Protein AF-A0A1F8LJZ5-F1 (afdb_monomer_lite)

Foldseek 3Di:
DDDDDDPDPPCDPVNVVLVVVLVVLVVVLVVLVVVLVVCVVVVHDPVVSVVSVVVSLVSVLVSVLSVLLSVCVVPPPDPVVSVVVSCVSCVVSVNNPPPPPPDDPPPPDDDPDPDDDDDDDDD

Radius of gyration: 26.94 Å; chains: 1; bounding box: 43×110×45 Å

Sequence (123 aa):
MADSIQGDRTIEPTALPERSAAVRHAQRATGQVAAVAQMIAGDRPFSEVAQQLLAARGSLDSLLVRLVELELRACVQSGEERDEVDGLLWTALGRTAPRRGAVRSRRPAPCPGAARLEGRTSP

Secondary structure (DSSP, 8-state):
------------TTHHHHHHHHHHHHHHHHHHHHHHHHHHHTT--HHHHHHHHHHHHHHHHHHHHHHHHHHHHHH---HHHHHHHHHHHHHHTT-----TT------PPPPS-----------

Structure (mmCIF, N/CA/C/O backbone):
data_AF-A0A1F8LJZ5-F1
#
_entry.id   AF-A0A1F8LJZ5-F1
#
loop_
_atom_site.group_PDB
_atom_site.id
_atom_site.type_symbol
_atom_site.label_atom_id
_atom_site.label_alt_id
_atom_site.label_comp_id
_atom_site.label_asym_id
_atom_site.label_entity_id
_atom_site.label_seq_id
_atom_site.pdbx_PDB_ins_code
_atom_site.Cartn_x
_atom_site.Cartn_y
_atom_site.Cartn_z
_atom_site.occupancy
_atom_site.B_iso_or_equiv
_atom_site.auth_seq_id
_atom_site.auth_comp_id
_atom_site.auth_asym_id
_atom_site.auth_atom_id
_atom_site.pdbx_PDB_model_num
ATOM 1 N N . MET A 1 1 ? 29.534 -37.281 -22.431 1.00 41.06 1 MET A N 1
ATOM 2 C CA . MET A 1 1 ? 30.095 -35.923 -22.305 1.00 41.06 1 MET A CA 1
ATOM 3 C C . MET A 1 1 ? 29.079 -35.076 -21.562 1.00 41.06 1 MET A C 1
ATOM 5 O O . MET A 1 1 ? 28.123 -34.612 -22.164 1.00 41.06 1 MET A 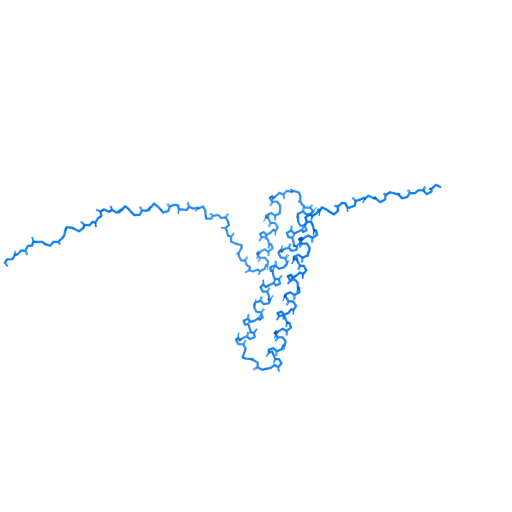O 1
ATOM 9 N N . ALA A 1 2 ? 29.235 -34.996 -20.242 1.00 45.59 2 ALA A N 1
ATOM 10 C CA . ALA A 1 2 ? 28.724 -33.872 -19.467 1.00 45.59 2 ALA A CA 1
ATOM 11 C C . ALA A 1 2 ? 29.587 -32.646 -19.821 1.00 45.59 2 ALA A C 1
ATOM 13 O O . ALA A 1 2 ? 30.777 -32.826 -20.075 1.00 45.59 2 ALA A O 1
ATOM 14 N N . ASP A 1 3 ? 29.032 -31.441 -19.902 1.00 35.84 3 ASP A N 1
ATOM 15 C CA . ASP A 1 3 ? 28.960 -30.590 -18.716 1.00 35.84 3 ASP A CA 1
ATOM 16 C C . ASP A 1 3 ? 28.174 -29.298 -18.969 1.00 35.84 3 ASP A C 1
ATOM 18 O O . ASP A 1 3 ? 28.052 -28.803 -20.089 1.00 35.84 3 ASP A O 1
ATOM 22 N N . SER A 1 4 ? 27.624 -28.799 -17.872 1.00 52.25 4 SER A N 1
ATOM 23 C CA . SER A 1 4 ? 26.852 -27.573 -17.725 1.00 52.25 4 SER A CA 1
ATOM 24 C C . SER A 1 4 ? 27.705 -26.338 -17.998 1.00 52.25 4 SER A C 1
ATOM 26 O O . SER A 1 4 ? 28.820 -26.270 -17.498 1.00 52.25 4 SER A O 1
ATOM 28 N N . ILE A 1 5 ? 27.145 -25.296 -18.621 1.00 50.91 5 ILE A N 1
ATOM 29 C CA . ILE A 1 5 ? 27.516 -23.913 -18.285 1.00 50.91 5 ILE A CA 1
ATOM 30 C C . ILE A 1 5 ? 26.233 -23.104 -18.116 1.00 50.91 5 ILE A C 1
ATOM 32 O O . ILE A 1 5 ? 25.631 -22.573 -19.046 1.00 50.91 5 ILE A O 1
ATOM 36 N N . GLN A 1 6 ? 25.830 -23.088 -16.851 1.00 47.06 6 GLN A N 1
ATOM 37 C CA . GLN A 1 6 ? 25.085 -22.048 -16.172 1.00 47.06 6 GLN A CA 1
ATOM 38 C C . GLN A 1 6 ? 25.543 -20.663 -16.666 1.00 47.06 6 GLN A C 1
ATOM 40 O O . GLN A 1 6 ? 26.643 -20.215 -16.348 1.00 47.06 6 GLN A O 1
ATOM 45 N N . GLY A 1 7 ? 24.699 -19.992 -17.450 1.00 43.75 7 GLY A N 1
ATOM 46 C CA . GLY A 1 7 ? 24.857 -18.578 -17.775 1.00 43.75 7 GLY A CA 1
ATOM 47 C C . GLY A 1 7 ? 24.623 -17.747 -16.519 1.00 43.75 7 GLY A C 1
ATOM 48 O O . GLY A 1 7 ? 23.484 -17.541 -16.103 1.00 43.75 7 GLY A O 1
ATOM 49 N N . ASP A 1 8 ? 25.736 -17.363 -15.909 1.00 44.88 8 ASP A N 1
ATOM 50 C CA . ASP A 1 8 ? 25.921 -16.401 -14.832 1.00 44.88 8 ASP A CA 1
ATOM 51 C C . ASP A 1 8 ? 24.888 -15.257 -14.874 1.00 44.88 8 ASP A C 1
ATOM 53 O O . ASP A 1 8 ? 24.991 -14.316 -15.659 1.00 44.88 8 ASP A O 1
ATOM 57 N N . ARG A 1 9 ? 23.859 -15.333 -14.017 1.00 51.03 9 ARG A N 1
ATOM 58 C CA . ARG A 1 9 ? 23.096 -14.144 -13.626 1.00 51.03 9 ARG A CA 1
ATOM 59 C C . ARG A 1 9 ? 23.990 -13.373 -12.676 1.00 51.03 9 ARG A C 1
ATOM 61 O O . ARG A 1 9 ? 23.875 -13.535 -11.460 1.00 51.03 9 ARG A O 1
ATOM 68 N N . THR A 1 10 ? 24.862 -12.547 -13.233 1.00 46.16 10 THR A N 1
ATOM 69 C CA . THR A 1 10 ? 25.574 -11.525 -12.482 1.00 46.16 10 THR A CA 1
ATOM 70 C C . THR A 1 10 ? 24.504 -10.664 -11.809 1.00 46.16 10 THR A C 1
ATOM 72 O O . THR A 1 10 ? 23.816 -9.867 -12.445 1.00 46.16 10 THR A O 1
ATOM 75 N N . ILE A 1 11 ? 24.255 -10.911 -10.522 1.00 50.56 11 ILE A N 1
ATOM 76 C CA . ILE A 1 11 ? 23.407 -10.044 -9.714 1.00 50.56 11 ILE A CA 1
ATOM 77 C C . ILE A 1 11 ? 24.205 -8.751 -9.596 1.00 50.56 11 ILE A C 1
ATOM 79 O O . ILE A 1 11 ? 25.132 -8.670 -8.793 1.00 50.56 11 ILE A O 1
ATOM 83 N N . GLU A 1 12 ? 23.881 -7.778 -10.448 1.00 49.62 12 GLU A N 1
ATOM 84 C CA . GLU A 1 12 ? 24.414 -6.420 -10.383 1.00 49.62 12 GLU A CA 1
ATOM 85 C C . GLU A 1 12 ? 24.436 -5.967 -8.909 1.00 49.62 12 GLU A C 1
ATOM 87 O O . GLU A 1 12 ? 23.418 -6.094 -8.215 1.00 49.62 12 GLU A O 1
ATOM 92 N N . PRO A 1 13 ? 25.567 -5.465 -8.383 1.00 52.69 13 PRO A N 1
ATOM 93 C CA . PRO A 1 13 ? 25.742 -5.184 -6.954 1.00 52.69 13 PRO A CA 1
ATOM 94 C C . PRO A 1 13 ? 24.737 -4.159 -6.392 1.00 52.69 13 PRO A C 1
ATOM 96 O O . PRO A 1 13 ? 24.575 -4.048 -5.177 1.00 52.69 13 PRO A O 1
ATOM 99 N N . THR A 1 14 ? 24.012 -3.447 -7.258 1.00 58.66 14 THR A N 1
ATOM 100 C CA . THR A 1 14 ? 22.908 -2.530 -6.935 1.00 58.66 14 THR A CA 1
ATOM 101 C C . THR A 1 14 ? 21.570 -3.235 -6.666 1.00 58.66 14 THR A C 1
ATOM 103 O O . THR A 1 14 ? 20.753 -2.718 -5.901 1.00 58.66 14 THR A O 1
ATOM 106 N N . ALA A 1 15 ? 21.350 -4.445 -7.190 1.00 61.25 15 ALA A N 1
ATOM 107 C CA . ALA A 1 15 ? 20.091 -5.181 -7.051 1.00 61.25 15 ALA A CA 1
ATOM 108 C C . ALA A 1 15 ? 19.864 -5.729 -5.628 1.00 61.25 15 ALA A C 1
ATOM 110 O O . ALA A 1 15 ? 18.724 -5.814 -5.157 1.00 61.25 15 ALA A O 1
ATOM 111 N N . LEU A 1 16 ? 20.940 -6.076 -4.910 1.00 62.81 16 LEU A N 1
ATOM 112 C CA . LEU A 1 16 ? 20.870 -6.583 -3.532 1.00 62.81 16 LEU A CA 1
ATOM 113 C C . LEU A 1 16 ? 20.427 -5.497 -2.523 1.00 62.81 16 LEU A C 1
ATOM 115 O O . LEU A 1 16 ? 19.491 -5.753 -1.751 1.00 62.81 16 LEU A O 1
ATOM 119 N N . PRO A 1 17 ? 21.007 -4.277 -2.522 1.00 72.38 17 PRO A N 1
ATOM 120 C CA . PRO A 1 17 ? 20.535 -3.168 -1.692 1.00 72.38 17 PRO A CA 1
ATOM 121 C C . PRO A 1 17 ? 19.079 -2.774 -1.956 1.00 72.38 17 PRO A C 1
ATOM 123 O O . PRO A 1 17 ? 18.331 -2.515 -1.008 1.00 72.38 17 PRO A O 1
ATOM 126 N N . GLU A 1 18 ? 18.661 -2.745 -3.223 1.00 76.44 18 GLU A N 1
ATOM 127 C CA . GLU A 1 18 ? 17.313 -2.319 -3.606 1.00 76.44 18 GLU A CA 1
ATOM 128 C C . GLU A 1 18 ? 16.243 -3.334 -3.189 1.00 76.44 18 GLU A C 1
ATOM 130 O O . GLU A 1 18 ? 15.238 -2.947 -2.584 1.00 76.44 18 GLU A O 1
ATOM 135 N N . ARG A 1 19 ? 16.493 -4.636 -3.394 1.00 79.12 19 ARG A N 1
ATOM 136 C CA . ARG A 1 19 ? 15.633 -5.702 -2.853 1.00 79.12 19 ARG A CA 1
ATOM 137 C C . ARG A 1 19 ? 15.570 -5.661 -1.329 1.00 79.12 19 ARG A C 1
ATOM 139 O O . ARG A 1 19 ? 14.486 -5.759 -0.760 1.00 79.12 19 ARG A O 1
ATOM 146 N N . SER A 1 20 ? 16.699 -5.438 -0.658 1.00 82.94 20 SER A N 1
ATOM 147 C CA . SER A 1 20 ? 16.733 -5.312 0.805 1.00 82.94 20 SER A CA 1
ATOM 148 C C . SER A 1 20 ? 15.895 -4.128 1.306 1.00 82.94 20 SER A C 1
ATOM 150 O O . SER A 1 20 ? 15.241 -4.219 2.346 1.00 82.94 20 SER A O 1
ATOM 152 N N . ALA A 1 21 ? 15.879 -3.012 0.573 1.00 83.25 21 ALA A N 1
ATOM 153 C CA . ALA A 1 21 ? 15.037 -1.866 0.901 1.00 83.25 21 ALA A CA 1
ATOM 154 C C . ALA A 1 21 ? 13.541 -2.175 0.728 1.00 83.25 21 ALA A C 1
ATOM 156 O O . ALA A 1 21 ? 12.750 -1.822 1.606 1.00 83.25 21 ALA A O 1
ATOM 157 N N . ALA A 1 22 ? 13.166 -2.880 -0.345 1.00 85.38 22 ALA A N 1
ATOM 158 C CA . ALA A 1 22 ? 11.790 -3.318 -0.572 1.00 85.38 22 ALA A CA 1
ATOM 159 C C . ALA A 1 22 ? 11.305 -4.273 0.532 1.00 85.38 22 ALA A C 1
ATOM 161 O O . ALA A 1 22 ? 10.214 -4.087 1.069 1.00 85.38 22 ALA A O 1
ATOM 162 N N . VAL A 1 23 ? 12.146 -5.222 0.959 1.00 89.69 23 VAL A N 1
ATOM 163 C CA . VAL A 1 23 ? 11.840 -6.134 2.077 1.00 89.69 23 VAL A CA 1
ATOM 164 C C . VAL A 1 23 ? 11.602 -5.366 3.377 1.00 89.69 23 VAL A C 1
ATOM 166 O O . VAL A 1 23 ? 10.598 -5.596 4.050 1.00 89.69 23 VAL A O 1
ATOM 169 N N . ARG A 1 24 ? 12.467 -4.402 3.722 1.00 88.75 24 ARG A N 1
ATOM 170 C CA . ARG A 1 24 ? 12.264 -3.556 4.914 1.00 88.75 24 ARG A CA 1
ATOM 171 C C . ARG A 1 24 ? 10.964 -2.758 4.843 1.00 88.75 24 ARG A C 1
ATOM 173 O O . ARG A 1 24 ? 10.321 -2.522 5.863 1.00 88.75 24 ARG A O 1
ATOM 180 N N . HIS A 1 25 ? 10.575 -2.312 3.651 1.00 87.88 25 HIS A N 1
ATOM 181 C CA . HIS A 1 25 ? 9.315 -1.601 3.458 1.00 87.88 25 HIS A CA 1
ATOM 182 C C . HIS A 1 25 ? 8.113 -2.532 3.628 1.00 87.88 25 HIS A C 1
ATOM 184 O O . HIS A 1 25 ? 7.180 -2.172 4.342 1.00 87.88 25 HIS A O 1
ATOM 190 N N . ALA A 1 26 ? 8.167 -3.745 3.075 1.00 89.56 26 ALA A N 1
ATOM 191 C CA . ALA A 1 26 ? 7.145 -4.767 3.286 1.00 89.56 26 ALA A CA 1
ATOM 192 C C . ALA A 1 26 ? 6.968 -5.097 4.777 1.00 89.56 26 ALA A C 1
ATOM 194 O O . ALA A 1 26 ? 5.850 -5.080 5.282 1.00 89.56 26 ALA A O 1
ATOM 195 N N . GLN A 1 27 ? 8.067 -5.283 5.513 1.00 92.62 27 GLN A N 1
ATOM 196 C CA . GLN A 1 27 ? 8.033 -5.517 6.962 1.00 92.62 27 GLN A CA 1
ATOM 197 C C . GLN A 1 27 ? 7.367 -4.363 7.726 1.00 92.62 27 GLN A C 1
ATOM 199 O O . GLN A 1 27 ? 6.567 -4.600 8.632 1.00 92.62 27 GLN A O 1
ATOM 204 N N . ARG A 1 28 ? 7.646 -3.108 7.342 1.00 89.50 28 ARG A N 1
ATOM 205 C CA . ARG A 1 28 ? 6.963 -1.936 7.913 1.00 89.50 28 ARG A CA 1
ATOM 206 C C . ARG A 1 28 ? 5.458 -1.971 7.649 1.00 89.50 28 ARG A C 1
ATOM 208 O O . ARG A 1 28 ? 4.691 -1.739 8.579 1.00 89.50 28 ARG A O 1
ATOM 215 N N . ALA 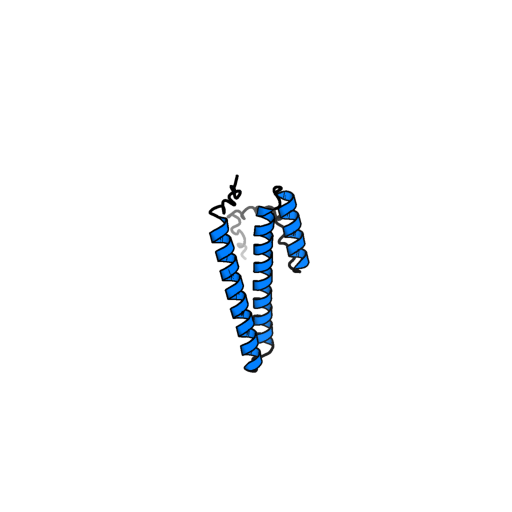A 1 29 ? 5.037 -2.288 6.424 1.00 90.00 29 ALA A N 1
ATOM 216 C CA . ALA A 1 29 ? 3.619 -2.400 6.084 1.00 90.00 29 ALA A CA 1
ATOM 217 C C . ALA A 1 29 ? 2.922 -3.502 6.901 1.00 90.00 29 ALA A C 1
ATOM 219 O O . ALA A 1 29 ? 1.842 -3.267 7.441 1.00 90.00 29 ALA A O 1
ATOM 220 N N . THR A 1 30 ? 3.572 -4.654 7.096 1.00 91.31 30 THR A N 1
ATOM 221 C CA . THR A 1 30 ? 3.075 -5.721 7.980 1.00 91.31 30 THR A CA 1
ATOM 222 C C . THR A 1 30 ? 2.851 -5.220 9.406 1.00 91.31 30 THR A C 1
ATOM 224 O O . THR A 1 30 ? 1.787 -5.452 9.975 1.00 91.31 30 THR A O 1
ATOM 227 N N . GLY A 1 31 ? 3.812 -4.483 9.976 1.00 93.56 31 GLY A N 1
ATOM 228 C CA . GLY A 1 31 ? 3.669 -3.896 11.312 1.00 93.56 31 GLY A CA 1
ATOM 229 C C . GLY A 1 31 ? 2.506 -2.902 11.411 1.00 93.56 31 GLY A C 1
ATOM 230 O O . GLY A 1 31 ? 1.776 -2.899 12.401 1.00 93.56 31 GLY A O 1
ATOM 231 N N . GLN A 1 32 ? 2.281 -2.098 10.368 1.00 92.50 32 GLN A N 1
ATOM 232 C CA . GLN A 1 32 ? 1.157 -1.158 10.320 1.00 92.50 32 GLN A CA 1
ATOM 233 C C . GLN A 1 32 ? -0.196 -1.875 10.271 1.00 92.50 32 GLN A C 1
ATOM 235 O O . GLN A 1 32 ? -1.102 -1.491 11.006 1.00 92.50 32 GLN A O 1
ATOM 240 N N . VAL A 1 33 ? -0.328 -2.924 9.453 1.00 92.81 33 VAL A N 1
ATOM 241 C CA . VAL A 1 33 ? -1.559 -3.728 9.365 1.00 92.81 33 VAL A CA 1
ATOM 242 C C . VAL A 1 33 ? -1.826 -4.468 10.679 1.00 92.81 33 VAL A C 1
ATOM 244 O O . VAL A 1 33 ? -2.958 -4.474 11.158 1.00 92.81 33 VAL A O 1
ATOM 247 N N . ALA A 1 34 ? -0.788 -5.023 11.310 1.00 95.06 34 ALA A N 1
ATOM 248 C CA . ALA A 1 34 ? -0.913 -5.647 12.625 1.00 95.06 34 ALA A CA 1
ATOM 249 C C . ALA A 1 34 ? -1.397 -4.646 13.688 1.00 95.06 34 ALA A C 1
ATOM 251 O O . ALA A 1 34 ? -2.273 -4.972 14.486 1.00 95.06 34 ALA A O 1
ATOM 252 N N . ALA A 1 35 ? -0.893 -3.408 13.667 1.00 94.62 35 ALA A N 1
ATOM 253 C CA . ALA A 1 35 ? -1.360 -2.358 14.568 1.00 94.62 35 ALA A CA 1
ATOM 254 C C . ALA A 1 35 ? -2.849 -2.032 14.365 1.00 94.62 35 ALA A C 1
ATOM 256 O O . ALA A 1 35 ? -3.564 -1.883 15.350 1.00 94.62 35 ALA A O 1
ATOM 257 N N . VAL A 1 36 ? -3.343 -1.992 13.119 1.00 95.75 36 VAL A N 1
ATOM 258 C CA . VAL A 1 36 ? -4.780 -1.795 12.836 1.00 95.75 36 VAL A CA 1
ATOM 259 C C . VAL A 1 36 ? -5.622 -2.892 13.487 1.00 95.75 36 VAL A C 1
ATOM 261 O O . VAL A 1 36 ? -6.612 -2.582 14.145 1.00 95.75 36 VAL A O 1
ATOM 264 N N . ALA A 1 37 ? -5.215 -4.159 13.358 1.00 95.31 37 ALA A N 1
ATOM 265 C CA . ALA A 1 37 ? -5.928 -5.275 13.981 1.00 95.31 37 ALA A CA 1
ATOM 266 C C . ALA A 1 37 ? -6.011 -5.117 15.511 1.00 95.31 37 ALA A C 1
ATOM 268 O O . ALA A 1 37 ? -7.083 -5.284 16.089 1.00 95.31 37 ALA A O 1
ATOM 269 N N . GLN A 1 38 ? -4.911 -4.707 16.151 1.00 97.56 38 GLN A N 1
ATOM 270 C CA . GLN A 1 38 ? -4.882 -4.456 17.596 1.00 97.56 38 GLN A CA 1
ATOM 271 C C . GLN A 1 38 ? -5.729 -3.249 18.009 1.00 97.56 38 GLN A C 1
ATOM 273 O O . GLN A 1 38 ? -6.351 -3.271 19.066 1.00 97.56 38 GLN A O 1
ATOM 278 N N . MET A 1 39 ? -5.790 -2.200 17.185 1.00 97.81 39 MET A N 1
ATOM 279 C CA . MET A 1 39 ? -6.647 -1.043 17.449 1.00 97.81 39 MET A CA 1
ATOM 280 C C . MET A 1 39 ? -8.132 -1.404 17.377 1.00 97.81 39 MET A C 1
ATOM 282 O O . MET A 1 39 ? -8.905 -0.931 18.204 1.00 97.81 39 MET A O 1
ATOM 286 N N . ILE A 1 40 ? -8.522 -2.257 16.425 1.00 96.69 40 ILE A N 1
ATOM 287 C CA . ILE A 1 40 ? -9.896 -2.766 16.320 1.00 96.69 40 ILE A CA 1
ATOM 288 C C . ILE A 1 40 ? -10.232 -3.627 17.539 1.00 96.69 40 ILE A C 1
ATOM 290 O O . ILE A 1 40 ? -11.254 -3.406 18.172 1.00 96.69 40 ILE A O 1
ATOM 294 N N . ALA A 1 41 ? -9.357 -4.571 17.899 1.00 97.62 41 ALA A N 1
ATOM 295 C CA . ALA A 1 41 ? -9.568 -5.439 19.058 1.00 97.62 41 ALA A CA 1
ATOM 296 C C . ALA A 1 41 ? -9.600 -4.672 20.393 1.00 97.62 41 ALA A C 1
ATOM 298 O O . ALA A 1 41 ? -10.211 -5.131 21.352 1.00 97.62 41 ALA A O 1
ATOM 299 N N . GLY A 1 42 ? -8.927 -3.522 20.461 1.00 97.88 42 GLY A N 1
ATOM 300 C CA . GLY A 1 42 ? -8.910 -2.633 21.621 1.00 97.88 42 GLY A CA 1
ATOM 301 C C . GLY A 1 42 ? -9.982 -1.540 21.609 1.00 97.88 42 GLY A C 1
ATOM 302 O O . GLY A 1 42 ? -9.797 -0.555 22.322 1.00 97.88 42 GLY A O 1
ATOM 303 N N . ASP A 1 43 ? -11.024 -1.658 20.774 1.00 96.56 43 ASP A N 1
ATOM 304 C CA . ASP A 1 43 ? -12.142 -0.706 20.656 1.00 96.56 43 ASP A CA 1
ATOM 305 C C . ASP A 1 43 ? -11.699 0.761 20.507 1.00 96.56 43 ASP A C 1
ATOM 307 O O . ASP A 1 43 ? -12.290 1.696 21.059 1.00 96.56 43 ASP A O 1
ATOM 311 N N . ARG A 1 44 ? -10.616 0.992 19.754 1.00 97.94 44 ARG A N 1
ATOM 312 C CA . ARG A 1 44 ? -10.129 2.350 19.492 1.00 97.94 44 ARG A CA 1
ATOM 313 C C . ARG A 1 44 ? -11.149 3.138 18.665 1.00 97.94 44 ARG A C 1
ATOM 315 O O . ARG A 1 44 ? -11.843 2.554 17.828 1.00 97.94 44 ARG A O 1
ATOM 322 N N . PRO A 1 45 ? -11.210 4.475 18.828 1.00 98.25 45 PRO A N 1
ATOM 323 C CA . PRO A 1 45 ? -12.107 5.308 18.041 1.00 98.25 45 PRO A CA 1
ATOM 324 C C . PRO A 1 45 ? -11.932 5.072 16.541 1.00 98.25 45 PRO A C 1
ATOM 326 O O . PRO A 1 45 ? -10.807 5.016 16.036 1.00 98.25 45 PRO A O 1
ATOM 329 N N . PHE A 1 46 ? -13.051 5.004 15.815 1.00 96.88 46 PHE A N 1
ATOM 330 C CA . PHE A 1 46 ? -13.049 4.771 14.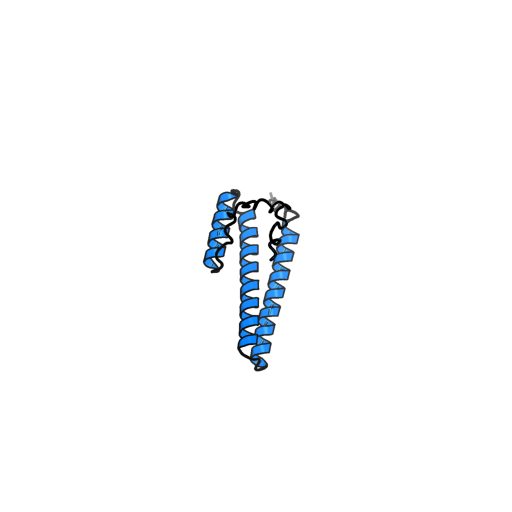369 1.00 96.88 46 PHE A CA 1
ATOM 331 C C . PHE A 1 46 ? -12.122 5.734 13.615 1.00 96.88 46 PHE A C 1
ATOM 333 O O . PHE A 1 46 ? -11.433 5.312 12.692 1.00 96.88 46 PHE A O 1
ATOM 340 N N . SER A 1 47 ? -12.065 7.009 14.010 1.00 97.75 47 SER A N 1
ATOM 341 C CA . SER A 1 47 ? -11.192 8.009 13.382 1.00 97.75 47 SER A CA 1
ATOM 342 C C . SER A 1 47 ? -9.710 7.628 13.452 1.00 97.75 47 SER A C 1
ATOM 344 O O . SER A 1 47 ? -9.000 7.765 12.457 1.00 97.75 47 SER A O 1
ATOM 346 N N . GLU A 1 48 ? -9.250 7.099 14.587 1.00 97.56 48 GLU A N 1
ATOM 347 C CA . GLU A 1 48 ? -7.871 6.636 14.757 1.00 97.56 48 GLU A CA 1
ATOM 348 C C . GLU A 1 48 ? -7.601 5.393 13.904 1.00 97.56 48 GLU A C 1
ATOM 350 O O . GLU A 1 48 ? -6.585 5.322 13.210 1.00 97.56 48 GLU A O 1
ATOM 355 N N . VAL A 1 49 ? -8.532 4.432 13.912 1.00 97.81 49 VAL A N 1
ATOM 356 C CA . VAL A 1 49 ? -8.439 3.210 13.097 1.00 97.81 49 VAL A CA 1
ATOM 357 C C . VAL A 1 49 ? -8.395 3.562 11.609 1.00 97.81 49 VAL A C 1
ATOM 359 O O . VAL A 1 49 ? -7.539 3.062 10.881 1.00 97.81 49 VAL A O 1
ATOM 362 N N . ALA A 1 50 ? -9.269 4.461 11.156 1.00 96.69 50 ALA A N 1
ATOM 363 C CA . ALA A 1 50 ? -9.332 4.921 9.775 1.00 96.69 50 ALA A CA 1
ATOM 364 C C . ALA A 1 50 ? -8.041 5.637 9.358 1.00 96.69 50 ALA A C 1
ATOM 366 O O . ALA A 1 50 ? -7.510 5.369 8.281 1.00 96.69 50 ALA A O 1
ATOM 367 N N . GLN A 1 51 ? -7.492 6.500 10.217 1.00 96.00 51 GLN A N 1
ATOM 368 C CA . GLN A 1 51 ? -6.225 7.178 9.951 1.00 96.00 51 GLN A CA 1
ATOM 369 C C . GLN A 1 51 ? -5.072 6.176 9.807 1.00 96.00 51 GLN A C 1
ATOM 371 O O . GLN A 1 51 ? -4.292 6.266 8.854 1.00 96.00 51 GLN A O 1
ATOM 376 N N . GLN A 1 52 ? -4.986 5.191 10.704 1.00 95.75 52 GLN A N 1
ATOM 377 C CA . GLN A 1 52 ? -3.950 4.164 10.637 1.00 95.75 52 GLN A CA 1
ATOM 378 C C . GLN A 1 52 ? -4.119 3.255 9.410 1.00 95.75 52 GLN A C 1
ATOM 380 O O . GLN A 1 52 ? -3.132 2.907 8.759 1.00 95.75 52 GLN A O 1
ATOM 385 N N . LEU A 1 53 ? -5.357 2.913 9.046 1.00 95.44 53 LEU A N 1
ATOM 386 C CA . LEU A 1 53 ? -5.660 2.120 7.855 1.00 95.44 53 LEU A CA 1
ATOM 387 C C . LEU A 1 53 ? -5.263 2.855 6.567 1.00 95.44 53 LEU A C 1
ATOM 389 O O . LEU A 1 53 ? -4.643 2.262 5.682 1.00 95.44 53 LEU A O 1
ATOM 393 N N . LEU A 1 54 ? -5.558 4.153 6.470 1.00 93.75 54 LEU A N 1
ATOM 394 C CA . LEU A 1 54 ? -5.142 4.985 5.338 1.00 93.75 54 LEU A CA 1
ATOM 395 C C . LEU A 1 54 ? -3.615 5.104 5.253 1.00 93.75 54 LEU A C 1
ATOM 397 O O . LEU A 1 54 ? -3.058 5.035 4.157 1.00 93.75 54 LEU A O 1
ATOM 401 N N . ALA A 1 55 ? -2.923 5.212 6.390 1.00 91.00 55 ALA A N 1
ATOM 402 C CA . ALA A 1 55 ? -1.462 5.202 6.431 1.00 91.00 55 ALA A CA 1
ATOM 403 C C . ALA A 1 55 ? -0.876 3.852 5.974 1.00 91.00 55 ALA A C 1
ATOM 405 O O . ALA A 1 55 ? 0.092 3.829 5.208 1.00 91.00 55 ALA A O 1
ATOM 406 N N . ALA A 1 56 ? -1.476 2.732 6.391 1.00 91.62 56 ALA A N 1
ATOM 407 C CA . ALA A 1 56 ? -1.068 1.391 5.976 1.00 91.62 56 ALA A CA 1
ATOM 408 C C . ALA A 1 56 ? -1.262 1.182 4.466 1.00 91.62 56 ALA A C 1
ATOM 410 O O . ALA A 1 56 ? -0.320 0.785 3.777 1.00 91.62 56 ALA A O 1
ATOM 411 N N . ARG A 1 57 ? -2.436 1.543 3.925 1.00 91.94 57 ARG A N 1
ATOM 412 C CA . ARG A 1 57 ? -2.677 1.562 2.472 1.00 91.94 57 ARG A CA 1
ATOM 413 C C . ARG A 1 57 ? -1.631 2.418 1.769 1.00 91.94 57 ARG A C 1
ATOM 415 O O . ARG A 1 57 ? -1.018 1.979 0.802 1.00 91.94 57 ARG A O 1
ATOM 422 N N . GLY A 1 58 ? -1.365 3.611 2.297 1.00 89.88 58 GLY A N 1
ATOM 423 C CA . GLY A 1 58 ? -0.428 4.526 1.670 1.00 89.88 58 GLY A CA 1
ATOM 424 C C . GLY A 1 58 ? 1.014 4.000 1.605 1.00 89.88 58 GLY A C 1
ATOM 425 O O . GLY A 1 58 ? 1.751 4.300 0.658 1.00 89.88 58 GLY A O 1
ATOM 426 N N . SER A 1 59 ? 1.396 3.189 2.590 1.00 89.00 59 SER A N 1
ATOM 427 C CA . SER A 1 59 ? 2.667 2.470 2.646 1.00 89.00 59 SER A CA 1
ATOM 428 C C . SER A 1 59 ? 2.722 1.327 1.629 1.00 89.00 59 SER A C 1
ATOM 430 O O . SER A 1 59 ? 3.735 1.189 0.942 1.00 89.00 59 SER A O 1
ATOM 432 N N . LEU A 1 60 ? 1.632 0.563 1.481 1.00 90.94 60 LEU A N 1
ATOM 433 C CA . LEU A 1 60 ? 1.509 -0.515 0.493 1.00 90.94 60 LEU A CA 1
ATOM 434 C C . LEU A 1 60 ? 1.561 0.011 -0.944 1.00 90.94 60 LEU A C 1
ATOM 436 O O . LEU A 1 60 ? 2.309 -0.534 -1.752 1.00 90.94 60 LEU A O 1
ATOM 440 N N . ASP A 1 61 ? 0.861 1.106 -1.243 1.00 91.00 61 ASP A N 1
ATOM 441 C CA . ASP A 1 61 ? 0.930 1.757 -2.557 1.00 91.00 61 ASP A CA 1
ATOM 442 C C . ASP A 1 61 ? 2.380 2.136 -2.906 1.00 91.00 61 ASP A C 1
ATOM 444 O O . ASP A 1 61 ? 2.862 1.876 -4.004 1.00 91.00 61 ASP A O 1
ATOM 448 N N . SER A 1 62 ? 3.105 2.721 -1.946 1.00 87.38 62 SER A N 1
ATOM 449 C CA . SER A 1 62 ? 4.507 3.121 -2.138 1.00 87.38 62 SER A CA 1
ATOM 450 C C . SER A 1 62 ? 5.423 1.917 -2.387 1.00 87.38 62 SER A C 1
ATOM 452 O O . SER A 1 62 ? 6.372 2.011 -3.163 1.00 87.38 62 SER A O 1
ATOM 454 N N . LEU A 1 63 ? 5.147 0.783 -1.733 1.00 90.00 63 LEU A N 1
ATOM 455 C CA . LEU A 1 63 ? 5.870 -0.462 -1.978 1.00 90.00 63 LEU A CA 1
ATOM 456 C C . LEU A 1 63 ? 5.589 -0.993 -3.386 1.00 90.00 63 LEU A C 1
ATOM 458 O O . LEU A 1 63 ? 6.531 -1.401 -4.061 1.00 90.00 63 LEU A O 1
ATOM 462 N N . LEU A 1 64 ? 4.330 -0.966 -3.834 1.00 90.56 64 LEU A N 1
ATOM 463 C CA . LEU A 1 64 ? 3.963 -1.398 -5.181 1.00 90.56 64 LEU A CA 1
ATOM 464 C C . LEU A 1 64 ? 4.710 -0.584 -6.240 1.00 90.56 64 LEU A C 1
ATOM 466 O O . LEU A 1 64 ? 5.358 -1.177 -7.096 1.00 90.56 64 LEU A O 1
ATOM 470 N N . VAL A 1 65 ? 4.684 0.750 -6.132 1.00 88.69 65 VAL A N 1
ATOM 471 C CA . VAL A 1 65 ? 5.437 1.645 -7.030 1.00 88.69 65 VAL A CA 1
ATOM 472 C C . VAL A 1 65 ? 6.906 1.255 -7.064 1.00 88.69 65 VAL A C 1
ATOM 474 O O . VAL A 1 65 ? 7.462 1.025 -8.132 1.00 88.69 65 VAL A O 1
ATOM 477 N N . ARG A 1 66 ? 7.524 1.069 -5.894 1.00 87.19 66 ARG A N 1
ATOM 478 C CA . ARG A 1 66 ? 8.938 0.703 -5.825 1.00 87.19 66 ARG A CA 1
ATOM 479 C C . ARG A 1 66 ? 9.243 -0.646 -6.480 1.00 87.19 66 ARG A C 1
ATOM 481 O O . ARG A 1 66 ? 10.296 -0.792 -7.088 1.00 87.19 66 ARG A O 1
ATOM 488 N N . LEU A 1 67 ? 8.377 -1.644 -6.321 1.00 89.12 67 LEU A N 1
ATOM 489 C CA . LEU A 1 67 ? 8.572 -2.959 -6.935 1.00 89.12 67 LEU A CA 1
ATOM 490 C C . LEU A 1 67 ? 8.426 -2.897 -8.456 1.00 89.12 67 LEU A C 1
ATOM 492 O O . LEU A 1 67 ? 9.234 -3.500 -9.157 1.00 89.12 67 LEU A O 1
ATOM 496 N N . VAL A 1 68 ? 7.449 -2.138 -8.955 1.00 88.44 68 VAL A N 1
ATOM 497 C CA . VAL A 1 68 ? 7.260 -1.934 -10.395 1.00 88.44 68 VAL A CA 1
ATOM 498 C C . VAL A 1 68 ? 8.447 -1.181 -10.996 1.00 88.44 68 VAL A C 1
ATOM 500 O O . VAL A 1 68 ? 9.000 -1.653 -11.981 1.00 88.44 68 VAL A O 1
ATOM 503 N N . GLU A 1 69 ? 8.926 -0.102 -10.367 1.00 85.50 69 GLU A N 1
ATOM 504 C CA . GLU A 1 69 ? 10.138 0.613 -10.804 1.00 85.50 69 GLU A CA 1
ATOM 505 C C . GLU A 1 69 ? 11.346 -0.330 -10.955 1.00 85.50 69 GLU A C 1
ATOM 507 O O . GLU A 1 69 ? 12.130 -0.207 -11.898 1.00 85.50 69 GLU A O 1
ATOM 512 N N . LEU A 1 70 ? 11.524 -1.266 -10.015 1.00 86.06 70 LEU A N 1
ATOM 513 C CA . LEU A 1 70 ? 12.622 -2.236 -10.059 1.00 86.06 70 LEU A CA 1
ATOM 514 C C . LEU A 1 70 ? 12.472 -3.219 -11.221 1.00 86.06 70 LEU A C 1
ATOM 516 O O . LEU A 1 70 ? 13.458 -3.501 -11.901 1.00 86.06 70 LEU A O 1
ATOM 520 N N . GLU A 1 71 ? 11.258 -3.708 -11.465 1.00 85.81 71 GLU A N 1
ATOM 521 C CA . GLU A 1 71 ? 10.980 -4.626 -12.570 1.00 85.81 71 GLU A CA 1
ATOM 522 C C . GLU A 1 71 ? 11.134 -3.929 -13.928 1.00 85.81 71 GLU A C 1
ATOM 524 O O . GLU A 1 71 ? 11.796 -4.438 -14.829 1.00 85.81 71 GLU A O 1
ATOM 529 N N . LEU A 1 72 ? 10.619 -2.705 -14.061 1.00 86.12 72 LEU A N 1
ATOM 530 C CA . LEU A 1 72 ? 10.744 -1.907 -15.279 1.00 86.12 72 LEU A CA 1
ATOM 531 C C . LEU A 1 72 ? 12.201 -1.602 -15.625 1.00 86.12 72 LEU A C 1
ATOM 533 O O . LEU A 1 72 ? 12.580 -1.648 -16.794 1.00 86.12 72 LEU A O 1
ATOM 537 N N . ARG A 1 73 ? 13.054 -1.344 -14.626 1.00 83.50 73 ARG A N 1
ATOM 538 C CA . ARG A 1 73 ? 14.497 -1.184 -14.857 1.00 83.50 73 ARG A CA 1
ATOM 539 C C . ARG A 1 73 ? 15.152 -2.447 -15.408 1.00 83.50 73 ARG A C 1
ATOM 541 O O . ARG A 1 73 ? 16.103 -2.323 -16.177 1.00 83.50 73 ARG A O 1
ATOM 548 N N . ALA A 1 74 ? 14.667 -3.622 -15.013 1.00 83.88 74 ALA A N 1
ATOM 549 C CA . ALA A 1 74 ? 15.192 -4.905 -15.464 1.00 83.88 74 ALA A CA 1
ATOM 550 C C . ALA A 1 74 ? 14.668 -5.305 -16.855 1.00 83.88 74 ALA A C 1
ATOM 552 O O . ALA A 1 74 ? 15.416 -5.891 -17.635 1.00 83.88 74 ALA A O 1
ATOM 553 N N . CYS A 1 75 ? 13.410 -4.986 -17.173 1.00 85.12 75 CYS A N 1
ATOM 554 C CA . CYS A 1 75 ? 12.733 -5.489 -18.374 1.00 85.12 75 CYS A CA 1
ATOM 555 C C . CYS A 1 75 ? 12.644 -4.489 -19.533 1.00 85.12 75 CYS A C 1
ATOM 557 O O . CYS A 1 75 ? 12.620 -4.902 -20.689 1.00 85.12 75 CYS A O 1
ATOM 559 N N . VAL A 1 76 ? 12.588 -3.188 -19.251 1.00 85.12 76 VAL A N 1
ATOM 560 C CA . VAL A 1 76 ? 12.365 -2.139 -20.256 1.00 85.12 76 VAL A CA 1
ATOM 561 C C . VAL A 1 76 ? 13.640 -1.326 -20.386 1.00 85.12 76 VAL A C 1
ATOM 563 O O . VAL A 1 76 ? 14.133 -0.851 -19.375 1.00 85.12 76 VAL A O 1
ATOM 566 N N . GLN A 1 77 ? 14.205 -1.143 -21.581 1.00 82.06 77 GLN A N 1
ATOM 567 C CA . GLN A 1 77 ? 15.435 -0.347 -21.754 1.00 82.06 77 GLN A CA 1
ATOM 568 C C . GLN A 1 77 ? 15.161 1.135 -22.051 1.00 82.06 77 GLN A C 1
ATOM 570 O O . GLN A 1 77 ? 15.989 1.985 -21.720 1.00 82.06 77 GLN A O 1
ATOM 575 N N . SER A 1 78 ? 13.999 1.451 -22.634 1.00 89.12 78 SER A N 1
ATOM 576 C CA . SER A 1 78 ? 13.583 2.821 -22.944 1.00 89.12 78 SER A CA 1
ATOM 577 C C . SER A 1 78 ? 13.190 3.584 -21.677 1.00 89.12 78 SER A C 1
ATOM 579 O O . SER A 1 78 ? 12.392 3.103 -20.878 1.00 89.12 78 SER A O 1
ATOM 581 N N . GLY A 1 79 ? 13.734 4.789 -21.489 1.00 84.19 79 GLY A N 1
ATOM 582 C CA . GLY A 1 79 ? 13.340 5.665 -20.380 1.00 84.19 79 GLY A CA 1
ATOM 583 C C . GLY A 1 79 ? 11.906 6.188 -20.509 1.00 84.19 79 GLY A C 1
ATOM 584 O O . GLY A 1 79 ? 11.209 6.293 -19.508 1.00 84.19 79 GLY A O 1
ATOM 585 N N . GLU A 1 80 ? 11.453 6.446 -21.736 1.00 88.56 80 GLU A N 1
ATOM 586 C CA . GLU A 1 80 ? 10.120 6.994 -22.020 1.00 88.56 80 GLU A CA 1
ATOM 587 C C . GLU A 1 80 ? 9.009 5.986 -21.700 1.00 88.56 80 GLU A C 1
ATOM 589 O O . GLU A 1 80 ? 8.041 6.325 -21.026 1.00 88.56 80 GLU A O 1
ATOM 594 N N . GLU A 1 81 ? 9.197 4.719 -22.083 1.00 84.94 81 GLU A N 1
ATOM 595 C CA . GLU A 1 81 ? 8.252 3.637 -21.768 1.00 84.94 81 GLU A CA 1
ATOM 596 C C . GLU A 1 81 ? 8.163 3.388 -20.253 1.00 84.94 81 GLU A C 1
ATOM 598 O O . GLU A 1 81 ? 7.086 3.113 -19.725 1.00 84.94 81 GLU A O 1
ATOM 603 N N . ARG A 1 82 ? 9.283 3.517 -19.525 1.00 85.69 82 ARG A N 1
ATOM 604 C CA . ARG A 1 82 ? 9.286 3.413 -18.055 1.00 85.69 82 ARG A CA 1
ATOM 605 C C . ARG A 1 82 ? 8.466 4.536 -17.418 1.00 85.69 82 ARG A C 1
ATOM 607 O O . ARG A 1 82 ? 7.645 4.259 -16.548 1.00 85.69 82 ARG A O 1
ATOM 614 N N . ASP A 1 83 ? 8.663 5.774 -17.871 1.00 84.50 83 ASP A N 1
ATOM 615 C CA . ASP A 1 83 ? 7.945 6.945 -17.355 1.00 84.50 83 ASP A CA 1
ATOM 616 C C . ASP A 1 83 ? 6.432 6.865 -17.646 1.00 84.50 83 ASP A C 1
ATOM 618 O O . ASP A 1 83 ? 5.614 7.259 -16.808 1.00 84.50 83 ASP A O 1
ATOM 622 N N . GLU A 1 84 ? 6.041 6.322 -18.805 1.00 87.12 84 GLU A N 1
ATOM 623 C CA . GLU A 1 84 ? 4.636 6.089 -19.155 1.00 87.12 84 GLU A CA 1
ATOM 624 C C . GLU A 1 84 ? 3.976 5.080 -18.205 1.00 87.12 84 GLU A C 1
ATOM 626 O O . GLU A 1 84 ? 2.919 5.367 -17.629 1.00 87.12 84 GLU A O 1
ATOM 631 N N . VAL A 1 85 ? 4.609 3.922 -17.989 1.00 85.81 85 VAL A N 1
ATOM 632 C CA . VAL A 1 85 ? 4.071 2.883 -17.097 1.00 85.81 8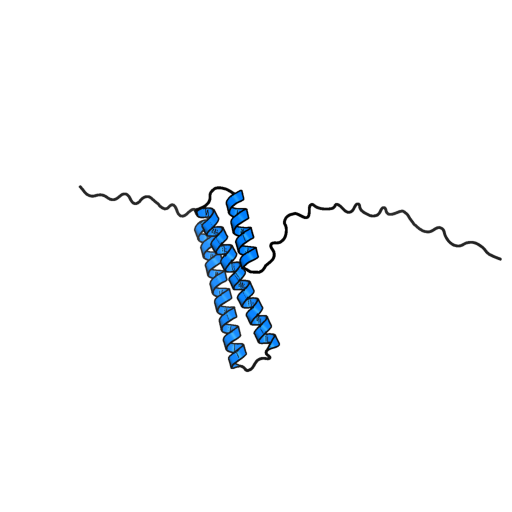5 VAL A CA 1
ATOM 633 C C . VAL A 1 85 ? 3.986 3.382 -15.655 1.00 85.81 85 VAL A C 1
ATOM 635 O O . VAL A 1 85 ? 2.968 3.158 -14.994 1.00 85.81 85 VAL A O 1
ATOM 638 N N . ASP A 1 86 ? 4.993 4.114 -15.175 1.00 84.06 86 ASP A N 1
ATOM 639 C CA . ASP A 1 86 ? 4.948 4.737 -13.850 1.00 84.06 86 ASP A CA 1
ATOM 640 C C . ASP A 1 86 ? 3.760 5.710 -13.738 1.00 84.06 86 ASP A C 1
ATOM 642 O O . ASP A 1 86 ? 3.017 5.686 -12.751 1.00 84.06 86 ASP A O 1
ATOM 646 N N . GLY A 1 87 ? 3.507 6.530 -14.763 1.00 82.56 87 GLY A N 1
ATOM 647 C CA . GLY A 1 87 ? 2.354 7.435 -14.809 1.00 82.56 87 GLY A CA 1
ATOM 648 C C . GLY A 1 87 ? 1.002 6.712 -14.744 1.00 82.56 87 GLY A C 1
ATOM 649 O O . GLY A 1 87 ? 0.095 7.133 -14.008 1.00 82.56 87 GLY A O 1
ATOM 650 N N . LEU A 1 88 ? 0.866 5.601 -15.471 1.00 88.00 88 LEU A N 1
ATOM 651 C CA . LEU A 1 88 ? -0.321 4.743 -15.428 1.00 88.00 88 LEU A CA 1
ATOM 652 C C . LEU A 1 88 ? -0.515 4.120 -14.041 1.00 88.00 88 LEU A C 1
ATOM 654 O O . LEU A 1 88 ? -1.634 4.119 -13.521 1.00 88.00 88 LEU A O 1
ATOM 658 N N . LEU A 1 89 ? 0.565 3.661 -13.405 1.00 87.12 89 LEU A N 1
ATOM 659 C CA . LEU A 1 89 ? 0.524 3.081 -12.066 1.00 87.12 89 LEU A CA 1
ATOM 660 C C . LEU A 1 89 ? 0.047 4.092 -11.016 1.00 87.12 89 LEU A C 1
ATOM 662 O O . LEU A 1 89 ? -0.830 3.781 -10.210 1.00 87.12 89 LEU A O 1
ATOM 666 N N . TRP A 1 90 ? 0.566 5.321 -11.048 1.00 84.00 90 TRP A N 1
ATOM 667 C CA . TRP A 1 90 ? 0.119 6.395 -10.154 1.00 84.00 90 TRP A CA 1
ATOM 668 C C . TRP A 1 90 ? -1.374 6.701 -10.324 1.00 84.00 90 TRP A C 1
ATOM 670 O O . TRP A 1 90 ? -2.111 6.824 -9.340 1.00 84.00 90 TRP A O 1
ATOM 680 N N . THR A 1 91 ? -1.838 6.733 -11.573 1.00 86.38 91 THR A N 1
ATOM 681 C CA . THR A 1 91 ? -3.251 6.950 -11.905 1.00 86.38 91 THR A CA 1
ATOM 682 C C . THR A 1 91 ? -4.131 5.817 -11.374 1.00 86.38 91 THR A C 1
ATOM 684 O O . THR A 1 91 ? -5.144 6.085 -10.727 1.00 86.38 91 THR A O 1
ATOM 687 N N . ALA A 1 92 ? -3.719 4.559 -11.562 1.00 85.00 92 ALA A N 1
ATOM 688 C CA . ALA A 1 92 ? -4.426 3.383 -11.052 1.00 85.00 92 ALA A CA 1
ATOM 689 C C . ALA A 1 92 ? -4.489 3.351 -9.515 1.00 85.00 92 ALA A C 1
ATOM 691 O O . ALA A 1 92 ? -5.500 2.952 -8.939 1.00 85.00 92 ALA A O 1
ATOM 692 N N . LEU A 1 93 ? -3.449 3.845 -8.837 1.00 85.88 93 LEU A N 1
ATOM 693 C CA . LEU A 1 93 ? -3.422 3.997 -7.378 1.00 85.88 93 LEU A CA 1
ATOM 694 C C . LEU A 1 93 ? -4.327 5.132 -6.862 1.00 85.88 93 LEU A C 1
ATOM 696 O O . LEU A 1 93 ? -4.432 5.337 -5.649 1.00 85.88 93 LEU A O 1
ATOM 700 N N . GLY A 1 94 ? -4.995 5.874 -7.753 1.00 83.56 94 GLY A N 1
ATOM 701 C CA . GLY A 1 94 ? -5.837 7.019 -7.402 1.00 83.56 94 GLY A CA 1
ATOM 702 C C . GLY A 1 94 ? -5.028 8.207 -6.883 1.00 83.56 94 GLY A C 1
ATOM 703 O O . GLY A 1 94 ? -5.571 9.113 -6.252 1.00 83.56 94 GLY A O 1
ATOM 704 N N . ARG A 1 95 ? -3.716 8.200 -7.123 1.00 70.88 95 ARG A N 1
ATOM 705 C CA . ARG A 1 95 ? -2.807 9.270 -6.754 1.00 70.88 95 ARG A CA 1
ATOM 706 C C . ARG A 1 95 ? -2.465 10.004 -8.032 1.00 70.88 95 ARG A C 1
ATOM 708 O O . ARG A 1 95 ? -1.581 9.587 -8.766 1.00 70.88 95 ARG A O 1
ATOM 715 N N . THR A 1 96 ? -3.186 11.083 -8.321 1.00 52.06 96 THR A N 1
ATOM 716 C CA . THR A 1 96 ? -2.858 11.962 -9.450 1.00 52.06 96 THR A CA 1
ATOM 717 C C . THR A 1 96 ? -1.360 12.242 -9.439 1.00 52.06 96 THR A C 1
ATOM 719 O O . THR A 1 96 ? -0.864 12.846 -8.483 1.00 52.06 96 THR A O 1
ATOM 722 N N . ALA A 1 97 ? -0.650 11.741 -10.455 1.00 51.62 97 ALA A N 1
ATOM 723 C CA . ALA A 1 97 ? 0.789 11.903 -10.576 1.00 51.62 97 ALA A CA 1
ATOM 724 C C . ALA A 1 97 ? 1.135 13.386 -10.367 1.00 51.62 97 ALA A C 1
ATOM 726 O O . ALA A 1 97 ? 0.445 14.251 -10.926 1.00 51.62 97 ALA A O 1
ATOM 727 N N . PRO A 1 98 ? 2.164 13.733 -9.571 1.00 48.88 98 PRO A N 1
ATOM 728 C CA . PRO A 1 98 ? 2.618 15.107 -9.550 1.00 48.88 98 PRO A CA 1
ATOM 729 C C . PRO A 1 98 ? 3.069 15.422 -10.973 1.00 48.88 98 PRO A C 1
ATOM 731 O O . PRO A 1 98 ? 4.045 14.849 -11.454 1.00 48.88 98 PRO A O 1
ATOM 734 N N . ARG A 1 99 ? 2.341 16.307 -11.667 1.00 48.34 99 ARG A N 1
ATOM 735 C CA . ARG A 1 99 ? 2.778 16.870 -12.945 1.00 48.34 99 ARG A CA 1
ATOM 736 C C . ARG A 1 99 ? 4.179 17.448 -12.733 1.00 48.34 99 ARG A C 1
ATOM 738 O O . ARG A 1 99 ? 4.321 18.581 -12.268 1.00 48.34 99 ARG A O 1
ATOM 745 N N . ARG A 1 100 ? 5.226 16.696 -13.087 1.00 52.81 100 ARG A N 1
ATOM 746 C CA . ARG A 1 100 ? 6.567 17.236 -13.337 1.00 52.81 100 ARG A CA 1
ATOM 747 C C . ARG A 1 100 ? 6.466 18.077 -14.607 1.00 52.81 100 ARG A C 1
ATOM 749 O O . ARG A 1 100 ? 6.776 17.639 -15.700 1.00 52.81 100 ARG A O 1
ATOM 756 N N . GLY A 1 101 ? 5.918 19.274 -14.446 1.00 48.62 101 GLY A N 1
ATOM 757 C CA . GLY A 1 101 ? 5.630 20.202 -15.535 1.00 48.62 101 GLY A CA 1
ATOM 758 C C . GLY A 1 101 ? 5.353 21.630 -15.071 1.00 48.62 101 GLY A C 1
ATOM 759 O O . GLY A 1 101 ? 5.043 22.481 -15.895 1.00 48.62 101 GLY A O 1
ATOM 760 N N . ALA A 1 102 ? 5.497 21.940 -13.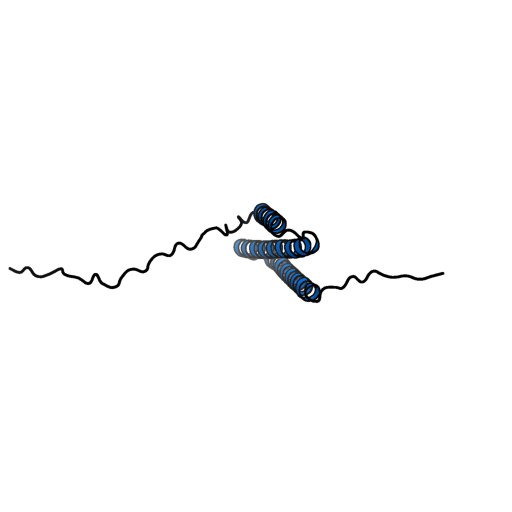779 1.00 46.09 102 ALA A N 1
ATOM 761 C CA . ALA A 1 102 ? 5.612 23.323 -13.334 1.00 46.09 102 ALA A CA 1
ATOM 762 C C . ALA A 1 102 ? 7.086 23.735 -13.406 1.00 46.09 102 ALA A C 1
ATOM 764 O O . ALA A 1 102 ? 7.821 23.733 -12.416 1.00 46.09 102 ALA A O 1
ATOM 765 N N . VAL A 1 103 ? 7.516 24.060 -14.625 1.00 49.69 103 VAL A N 1
ATOM 766 C CA . VAL A 1 103 ? 8.647 24.954 -14.876 1.00 49.69 103 VAL A CA 1
ATOM 767 C C . VAL A 1 103 ? 8.597 26.084 -13.849 1.00 49.69 103 VAL A C 1
ATOM 769 O O . VAL A 1 103 ? 7.563 26.729 -13.674 1.00 49.69 103 VAL A O 1
ATOM 772 N N . ARG A 1 104 ? 9.717 26.297 -13.150 1.00 51.34 104 ARG A N 1
ATOM 773 C CA . ARG A 1 104 ? 9.959 27.443 -12.270 1.00 51.34 104 ARG A CA 1
ATOM 774 C C . ARG A 1 104 ? 9.495 28.728 -12.963 1.00 51.34 104 ARG A C 1
ATOM 776 O O . ARG A 1 104 ? 10.242 29.316 -13.742 1.00 51.34 104 ARG A O 1
ATOM 783 N N . SER A 1 105 ? 8.310 29.214 -12.608 1.00 48.66 105 SER A N 1
ATOM 784 C CA . SER A 1 105 ? 8.029 30.640 -12.682 1.00 48.66 105 SER A CA 1
ATOM 785 C C . SER A 1 105 ? 8.947 31.295 -11.655 1.00 48.66 105 SER A C 1
ATOM 787 O O . SER A 1 105 ? 8.691 31.287 -10.450 1.00 48.66 105 SER A O 1
ATOM 789 N N . ARG A 1 106 ? 10.101 31.774 -12.131 1.00 47.84 106 ARG A N 1
ATOM 790 C CA . ARG A 1 106 ? 10.883 32.788 -11.432 1.00 47.84 106 ARG A CA 1
ATOM 791 C C . ARG A 1 106 ? 9.933 33.952 -11.184 1.00 47.84 106 ARG A C 1
ATOM 793 O O . ARG A 1 106 ? 9.671 34.735 -12.088 1.00 47.84 106 ARG A O 1
ATOM 800 N N . ARG A 1 107 ? 9.428 34.069 -9.962 1.00 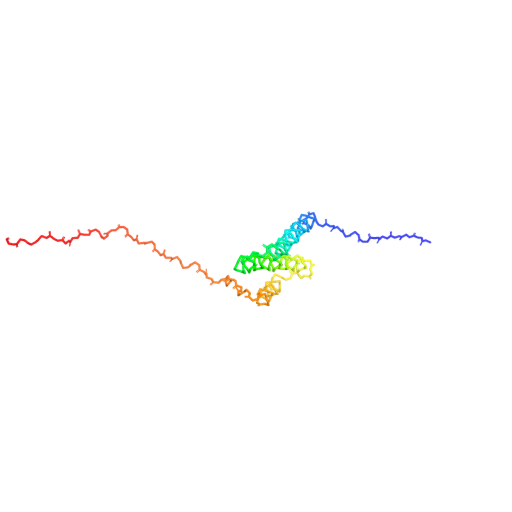47.44 107 ARG A N 1
ATOM 801 C CA . ARG A 1 107 ? 8.890 35.329 -9.466 1.00 47.44 107 ARG A CA 1
ATOM 802 C C . ARG A 1 107 ? 10.103 36.266 -9.336 1.00 47.44 107 ARG A C 1
ATOM 804 O O . ARG A 1 107 ? 10.987 35.942 -8.539 1.00 47.44 107 ARG A O 1
ATOM 811 N N . PRO A 1 108 ? 10.244 37.340 -10.135 1.00 54.19 108 PRO A N 1
ATOM 812 C CA . PRO A 1 108 ? 11.295 38.313 -9.875 1.00 54.19 108 PRO A CA 1
ATOM 813 C C . PRO A 1 108 ? 11.039 38.931 -8.495 1.00 54.19 108 PRO A C 1
ATOM 815 O O . PRO A 1 108 ? 9.894 39.203 -8.126 1.00 54.19 108 PRO A O 1
ATOM 818 N N . ALA A 1 109 ? 12.105 39.055 -7.705 1.00 68.44 109 ALA A N 1
ATOM 819 C CA . ALA A 1 109 ? 12.054 39.616 -6.363 1.00 68.44 109 ALA A CA 1
ATOM 820 C C . ALA A 1 109 ? 11.473 41.045 -6.389 1.00 68.44 109 ALA A C 1
ATOM 822 O O . ALA A 1 109 ? 11.752 41.789 -7.332 1.00 68.44 109 ALA A O 1
ATOM 823 N N . PRO A 1 110 ? 10.691 41.459 -5.377 1.00 54.44 110 PRO A N 1
ATOM 824 C CA . PRO A 1 110 ? 10.285 42.851 -5.252 1.00 54.44 110 PRO A CA 1
ATOM 825 C C . PRO A 1 110 ? 11.515 43.717 -4.940 1.00 54.44 110 PRO A C 1
ATOM 827 O O . PRO A 1 110 ? 12.255 43.444 -3.995 1.00 54.44 110 PRO A O 1
ATOM 830 N N . CYS A 1 111 ? 11.738 44.751 -5.752 1.00 50.50 111 CYS A N 1
ATOM 831 C CA . CYS A 1 111 ? 12.777 45.754 -5.528 1.00 50.50 111 CYS A CA 1
ATOM 832 C C . CYS A 1 111 ? 12.575 46.444 -4.163 1.00 50.50 111 CYS A C 1
ATOM 834 O O . CYS A 1 111 ? 11.455 46.873 -3.867 1.00 50.50 111 CYS A O 1
ATOM 836 N N . PRO A 1 112 ? 13.623 46.626 -3.343 1.00 53.72 112 PRO A N 1
ATOM 837 C CA . PRO A 1 112 ? 13.529 47.430 -2.135 1.00 53.72 112 PRO A CA 1
ATOM 838 C C . PRO A 1 112 ? 13.691 48.904 -2.526 1.00 53.72 112 PRO A C 1
ATOM 840 O O . PRO A 1 112 ? 14.796 49.350 -2.819 1.00 53.72 112 PRO A O 1
ATOM 843 N N . GLY A 1 113 ? 12.596 49.667 -2.587 1.00 56.38 113 GLY A N 1
ATOM 844 C CA . GLY A 1 113 ? 12.711 51.086 -2.953 1.00 56.38 113 GLY A CA 1
ATOM 845 C C . GLY A 1 113 ? 11.467 51.970 -2.894 1.00 56.38 113 GLY A C 1
ATOM 846 O O . GLY A 1 113 ? 11.577 53.141 -3.229 1.00 56.38 113 GLY A O 1
ATOM 847 N N . ALA A 1 114 ? 10.300 51.486 -2.463 1.00 55.84 114 ALA A N 1
ATOM 848 C CA . ALA A 1 114 ? 9.104 52.329 -2.340 1.00 55.84 114 ALA A CA 1
ATOM 849 C C . ALA A 1 114 ? 8.830 52.700 -0.874 1.00 55.84 114 ALA A C 1
ATOM 851 O O . ALA A 1 114 ? 7.801 52.346 -0.300 1.00 55.84 114 ALA A O 1
ATOM 852 N N . ALA A 1 115 ? 9.778 53.397 -0.245 1.00 54.56 115 ALA A N 1
ATOM 853 C CA . ALA A 1 115 ? 9.546 54.050 1.036 1.00 54.56 115 ALA A CA 1
ATOM 854 C C . ALA A 1 115 ? 8.982 55.462 0.798 1.00 54.56 115 ALA A C 1
ATOM 856 O O . ALA A 1 115 ? 9.717 56.408 0.549 1.00 54.56 115 ALA A O 1
ATOM 857 N N . ARG A 1 116 ? 7.653 55.557 0.900 1.00 48.94 116 ARG A N 1
ATOM 858 C CA . ARG A 1 116 ? 6.941 56.530 1.744 1.00 48.94 116 ARG A CA 1
ATOM 859 C C . ARG A 1 116 ? 7.288 58.020 1.558 1.00 48.94 116 ARG A C 1
ATOM 861 O O . ARG A 1 116 ? 8.130 58.566 2.263 1.00 48.94 116 ARG A O 1
ATOM 868 N N . LEU A 1 117 ? 6.497 58.702 0.733 1.00 55.12 117 LEU A N 1
ATOM 869 C CA . LEU A 1 117 ? 6.285 60.152 0.797 1.00 55.12 117 LEU A CA 1
ATOM 870 C C . LEU A 1 117 ? 4.780 60.418 0.903 1.00 55.12 117 LEU A C 1
ATOM 872 O O . LEU A 1 117 ? 4.119 60.670 -0.093 1.00 55.12 117 LEU A O 1
ATOM 876 N N . GLU A 1 118 ? 4.240 60.349 2.118 1.00 51.94 118 GLU A N 1
ATOM 877 C CA . GLU A 1 118 ? 2.932 60.926 2.438 1.00 51.94 118 GLU A CA 1
ATOM 878 C C . GLU A 1 118 ? 2.996 61.566 3.827 1.00 51.94 118 GLU A C 1
ATOM 880 O O . GLU A 1 118 ? 3.358 60.908 4.804 1.00 51.94 118 GLU A O 1
ATOM 885 N N . GLY A 1 119 ? 2.643 62.853 3.899 1.00 44.50 119 GLY A N 1
ATOM 886 C CA . GLY A 1 119 ? 2.263 63.512 5.149 1.00 44.50 119 GLY A CA 1
ATOM 887 C C . GLY A 1 119 ? 3.020 64.794 5.495 1.00 44.50 119 GLY A C 1
ATOM 888 O O . GLY A 1 119 ? 3.788 64.814 6.455 1.00 44.50 119 GLY A O 1
ATOM 889 N N . ARG A 1 120 ? 2.748 65.898 4.785 1.00 50.47 120 ARG A N 1
ATOM 890 C CA . ARG A 1 120 ? 2.873 67.247 5.367 1.00 50.47 120 ARG A CA 1
ATOM 891 C C . ARG A 1 120 ? 1.937 68.236 4.674 1.00 50.47 120 ARG A C 1
ATOM 893 O O . ARG A 1 120 ? 2.301 68.859 3.686 1.00 50.47 120 ARG A O 1
ATOM 900 N N . THR A 1 121 ? 0.749 68.402 5.237 1.00 54.47 121 THR A N 1
ATOM 901 C CA . THR A 1 121 ? -0.078 69.599 5.052 1.00 54.47 121 THR A CA 1
ATOM 902 C C . THR A 1 121 ? -0.704 69.944 6.400 1.00 54.47 121 THR A C 1
ATOM 904 O O . THR A 1 121 ? -1.562 69.212 6.887 1.00 54.47 121 THR A O 1
ATOM 907 N N . SER A 1 122 ? -0.203 71.023 7.009 1.00 49.94 122 SER A N 1
ATOM 908 C CA . SER A 1 122 ? -0.858 71.769 8.093 1.00 49.94 122 SER A CA 1
ATOM 909 C C . SER A 1 122 ? -2.061 72.544 7.546 1.00 49.94 122 SER A C 1
ATOM 911 O O . SER A 1 122 ? -2.128 72.803 6.341 1.00 49.94 122 SER A O 1
ATOM 913 N N . PRO A 1 123 ? -2.996 72.920 8.422 1.00 60.75 123 PRO A N 1
ATOM 914 C CA . PRO A 1 123 ? -3.076 74.332 8.818 1.00 60.75 123 PRO A CA 1
ATOM 915 C C . PRO A 1 123 ? -2.740 74.577 10.293 1.00 60.75 123 PRO A C 1
ATOM 917 O O . PRO A 1 123 ? -2.998 73.680 11.126 1.00 60.75 123 PRO A O 1
#

pLDDT: mean 75.65, std 19.17, range [35.84, 98.25]